Protein AF-A0A4Y2RQZ3-F1 (afdb_monomer_lite)

Secondary structure (DSSP, 8-state):
---HHHHHHHHHHHHHHHHHHHHHHS-SS-SS---PPPPTT-HHHHHHHHHHHHHHHHHHHS--HHHHHHHHHHHHHHHHTSGGGSSS---

Organism: Araneus ventricosus (NCBI:txid182803)

Sequence (91 aa):
MICTADITKAVQNVVDCIINAANNSIPKSFPRLKKFRRPWWNEACRDSRREKKKQWNIFRRYPTTENHVAFKRAKALARSGGSLELISFHP

Radius of gyration: 27.45 Å; chains: 1; bounding box: 51×29×82 Å

Foldseek 3Di:
DPDVVVVVVVVVVVVVVVVVVCPVPPPPDDPDPDPPDQDPPDPLLVVLVVQLVVLVVVCVVPVDPVSVVSNVVSVVCNSVRSCVVVVPDDD

pLDDT: mean 80.87, std 17.45, range [28.12, 97.56]

Structure (mmCIF, N/CA/C/O backbone):
data_AF-A0A4Y2RQZ3-F1
#
_entry.id   AF-A0A4Y2RQZ3-F1
#
loop_
_atom_site.group_PDB
_atom_site.id
_atom_site.type_symbol
_atom_site.label_atom_id
_atom_site.label_alt_id
_atom_site.label_comp_id
_atom_site.label_asym_id
_atom_site.label_entity_id
_atom_site.label_seq_id
_atom_site.pdbx_PDB_ins_code
_atom_site.Cartn_x
_atom_site.Cartn_y
_atom_site.Cartn_z
_atom_site.occupancy
_atom_site.B_iso_or_equiv
_atom_site.auth_seq_id
_atom_site.auth_comp_id
_atom_site.auth_asym_id
_atom_site.auth_atom_id
_atom_site.pdbx_PDB_model_num
ATOM 1 N N . MET A 1 1 ? 30.479 4.370 -55.239 1.00 53.12 1 MET A N 1
ATOM 2 C CA . MET A 1 1 ? 29.292 5.031 -54.656 1.00 53.12 1 MET A CA 1
ATOM 3 C C . MET A 1 1 ? 28.727 4.096 -53.604 1.00 53.12 1 MET A C 1
ATOM 5 O O . MET A 1 1 ? 28.468 2.949 -53.933 1.00 53.12 1 MET A O 1
ATOM 9 N N . ILE A 1 2 ? 28.638 4.533 -52.347 1.00 55.94 2 ILE A N 1
ATOM 10 C CA . ILE A 1 2 ? 28.068 3.724 -51.262 1.00 55.94 2 ILE A CA 1
ATOM 11 C C . ILE A 1 2 ? 26.547 3.817 -51.395 1.00 55.94 2 ILE A C 1
ATOM 13 O O . ILE A 1 2 ? 25.996 4.917 -51.356 1.00 55.94 2 ILE A O 1
ATOM 17 N N . CYS A 1 3 ? 25.878 2.687 -51.615 1.00 61.69 3 CYS A N 1
ATOM 18 C CA . CYS A 1 3 ? 24.425 2.640 -51.736 1.00 61.69 3 CYS A CA 1
ATOM 19 C C . CYS A 1 3 ? 23.802 2.978 -50.376 1.00 61.69 3 CYS A C 1
ATOM 21 O O . CYS A 1 3 ? 23.856 2.188 -49.437 1.00 61.69 3 CYS A O 1
ATOM 23 N N . THR A 1 4 ? 23.207 4.164 -50.263 1.00 64.69 4 THR A N 1
ATOM 24 C CA . THR A 1 4 ? 22.581 4.676 -49.031 1.00 64.69 4 THR A CA 1
ATOM 25 C C . THR A 1 4 ? 21.471 3.764 -48.502 1.00 64.69 4 THR A C 1
ATOM 27 O O . THR A 1 4 ? 21.273 3.694 -47.293 1.00 64.69 4 THR A O 1
ATOM 30 N N . ALA A 1 5 ? 20.821 2.999 -49.387 1.00 67.31 5 ALA A N 1
ATOM 31 C CA . ALA A 1 5 ? 19.825 1.984 -49.042 1.00 67.31 5 ALA A CA 1
ATOM 32 C C . ALA A 1 5 ? 20.368 0.882 -48.110 1.00 67.31 5 ALA A C 1
ATOM 34 O O . ALA A 1 5 ? 19.633 0.383 -47.259 1.00 67.31 5 ALA A O 1
ATOM 35 N N . ASP A 1 6 ? 21.651 0.533 -48.232 1.00 78.94 6 ASP A N 1
ATOM 36 C CA . ASP A 1 6 ? 22.290 -0.518 -47.432 1.00 78.94 6 ASP A CA 1
ATOM 37 C C . ASP A 1 6 ? 22.589 -0.023 -46.005 1.00 78.94 6 ASP A C 1
ATOM 39 O O . ASP A 1 6 ? 22.337 -0.707 -45.013 1.00 78.94 6 ASP A O 1
ATOM 43 N N . ILE A 1 7 ? 23.000 1.246 -45.880 1.00 85.31 7 ILE A N 1
ATOM 44 C CA . ILE A 1 7 ? 23.188 1.909 -44.581 1.00 85.31 7 ILE A CA 1
ATOM 45 C C . ILE A 1 7 ? 21.848 2.039 -43.855 1.00 85.31 7 ILE A C 1
ATOM 47 O O . ILE A 1 7 ? 21.758 1.710 -42.674 1.00 85.31 7 ILE A O 1
ATOM 51 N N . THR A 1 8 ? 20.790 2.477 -44.543 1.00 89.12 8 THR A N 1
ATOM 52 C CA . THR A 1 8 ? 19.454 2.580 -43.937 1.00 89.12 8 THR A CA 1
ATOM 53 C C . THR A 1 8 ? 18.958 1.216 -43.462 1.00 89.12 8 THR A C 1
ATOM 55 O O . THR A 1 8 ? 18.388 1.114 -42.375 1.00 89.12 8 THR A O 1
ATOM 58 N N . LYS A 1 9 ? 19.231 0.152 -44.227 1.00 88.19 9 LYS A N 1
ATOM 59 C CA . LYS A 1 9 ? 18.888 -1.215 -43.833 1.00 88.19 9 LYS A CA 1
ATOM 60 C C . LYS A 1 9 ? 19.666 -1.667 -42.598 1.00 88.19 9 LYS A C 1
ATOM 62 O O . LYS A 1 9 ? 19.067 -2.226 -41.681 1.00 88.19 9 LYS A O 1
ATOM 67 N N . ALA A 1 10 ? 20.966 -1.389 -42.542 1.00 88.94 10 ALA A N 1
ATOM 68 C CA . ALA A 1 10 ? 21.797 -1.693 -41.383 1.00 88.94 10 ALA A CA 1
ATOM 69 C C . ALA A 1 10 ? 21.319 -0.952 -40.124 1.00 88.94 10 ALA A C 1
ATOM 71 O O . ALA A 1 10 ? 21.198 -1.563 -39.063 1.00 88.94 10 ALA A O 1
ATOM 72 N N . VAL A 1 11 ? 20.973 0.334 -40.246 1.00 94.00 11 VAL A N 1
ATOM 73 C CA . VAL A 1 11 ? 20.422 1.125 -39.135 1.00 94.00 11 VAL A CA 1
ATOM 74 C C . VAL A 1 11 ? 19.100 0.539 -38.647 1.00 94.00 11 VAL A C 1
ATOM 76 O O . VAL A 1 11 ? 18.934 0.348 -37.443 1.00 94.00 11 VAL A O 1
ATOM 79 N N . GLN A 1 12 ? 18.188 0.193 -39.559 1.00 94.06 12 GLN A N 1
ATOM 80 C CA . GLN A 1 12 ? 16.899 -0.385 -39.180 1.00 94.06 12 GLN A CA 1
ATOM 81 C C . GLN A 1 12 ? 17.073 -1.711 -38.432 1.00 94.06 12 GLN A C 1
ATOM 83 O O . GLN A 1 12 ? 16.457 -1.915 -37.391 1.00 94.06 12 GLN A O 1
ATOM 88 N N . ASN A 1 13 ? 17.983 -2.571 -38.896 1.00 93.50 13 ASN A N 1
ATOM 89 C CA . ASN A 1 13 ? 18.267 -3.842 -38.233 1.00 93.50 13 ASN A CA 1
ATOM 90 C C . ASN A 1 13 ? 18.787 -3.643 -36.797 1.00 93.50 13 ASN A C 1
ATOM 92 O O . ASN A 1 13 ? 18.409 -4.385 -35.892 1.00 93.50 13 ASN A O 1
ATOM 96 N N . VAL A 1 14 ? 19.638 -2.637 -36.566 1.00 93.56 14 VAL A N 1
ATOM 97 C CA . VAL A 1 14 ? 20.143 -2.319 -35.220 1.00 93.56 14 VAL A CA 1
ATOM 98 C C . VAL A 1 14 ? 19.015 -1.818 -34.315 1.00 93.56 14 VAL A C 1
ATOM 100 O O . VAL A 1 14 ? 18.911 -2.258 -33.169 1.00 93.56 14 VAL A O 1
ATOM 103 N N . VAL A 1 15 ? 18.145 -0.943 -34.826 1.00 96.62 15 VAL A N 1
ATOM 104 C CA . VAL A 1 15 ? 16.980 -0.431 -34.088 1.00 96.62 15 VAL A CA 1
ATOM 105 C C . VAL A 1 15 ? 16.038 -1.572 -33.698 1.00 96.62 15 VAL A C 1
ATOM 107 O O . VAL A 1 15 ? 15.665 -1.688 -32.528 1.00 96.62 15 VAL A O 1
ATOM 110 N N . ASP A 1 16 ? 15.720 -2.457 -34.641 1.00 96.56 16 ASP A N 1
ATOM 111 C CA . ASP A 1 16 ? 14.833 -3.597 -34.411 1.00 96.56 16 ASP A CA 1
ATOM 112 C C . ASP A 1 16 ? 15.421 -4.562 -33.371 1.00 96.56 16 ASP A C 1
ATOM 114 O O . ASP A 1 16 ? 14.709 -5.039 -32.484 1.00 96.56 16 ASP A O 1
ATOM 118 N N . CYS A 1 17 ? 16.737 -4.800 -33.412 1.00 96.25 17 CYS A N 1
ATOM 119 C CA . CYS A 1 17 ? 17.442 -5.595 -32.408 1.00 96.25 17 CYS A CA 1
ATOM 120 C C . CYS A 1 17 ? 17.324 -4.996 -31.000 1.00 96.25 17 CYS A C 1
ATOM 122 O O . CYS A 1 17 ? 17.029 -5.724 -30.051 1.00 96.25 17 CYS A O 1
ATOM 124 N N . ILE A 1 18 ? 17.515 -3.681 -30.852 1.00 95.94 18 ILE A N 1
ATOM 125 C CA . ILE A 1 18 ? 17.414 -2.999 -29.552 1.00 95.94 18 ILE A CA 1
ATOM 126 C C . ILE A 1 18 ? 15.980 -3.076 -29.015 1.00 95.94 18 ILE A C 1
ATOM 128 O O . ILE A 1 18 ? 15.775 -3.415 -27.848 1.00 95.94 18 ILE A O 1
ATOM 132 N N . ILE A 1 19 ? 14.981 -2.816 -29.863 1.00 96.00 19 ILE A N 1
ATOM 133 C CA . ILE A 1 19 ? 13.565 -2.874 -29.479 1.00 96.00 19 ILE A CA 1
ATOM 134 C C . ILE A 1 19 ? 13.172 -4.298 -29.073 1.00 96.00 19 ILE A C 1
ATOM 136 O O . ILE A 1 19 ? 12.514 -4.489 -28.048 1.00 96.00 19 ILE A O 1
ATOM 140 N N . ASN A 1 20 ? 13.592 -5.309 -29.834 1.00 94.62 20 ASN A N 1
ATOM 141 C CA . ASN A 1 20 ? 13.314 -6.708 -29.512 1.00 94.62 20 ASN A CA 1
ATOM 142 C C . ASN A 1 20 ? 13.992 -7.135 -28.206 1.00 94.62 20 ASN A C 1
ATOM 144 O O . ASN A 1 20 ? 13.347 -7.748 -27.352 1.00 94.62 20 ASN A O 1
ATOM 148 N N . ALA A 1 21 ? 15.255 -6.758 -27.997 1.00 95.38 21 ALA A N 1
ATOM 149 C CA . ALA A 1 21 ? 15.961 -7.026 -26.748 1.00 95.38 21 ALA A CA 1
ATOM 150 C C . ALA A 1 21 ? 15.267 -6.361 -25.548 1.00 95.38 21 ALA A C 1
ATOM 152 O O . ALA A 1 21 ? 15.077 -7.000 -24.510 1.00 95.38 21 ALA A O 1
ATOM 153 N N . ALA A 1 22 ? 14.828 -5.108 -25.690 1.00 94.44 22 ALA A N 1
ATOM 154 C CA . ALA A 1 22 ? 14.102 -4.386 -24.649 1.00 94.44 22 ALA A CA 1
ATOM 155 C C . ALA A 1 22 ? 12.747 -5.040 -24.336 1.00 94.44 22 ALA A C 1
ATOM 157 O O . ALA A 1 22 ? 12.424 -5.255 -23.172 1.00 94.44 22 ALA A O 1
ATOM 158 N N . ASN A 1 23 ? 11.980 -5.426 -25.358 1.00 91.94 23 ASN A N 1
ATOM 159 C CA . ASN A 1 23 ? 10.686 -6.091 -25.178 1.00 91.94 23 ASN A CA 1
ATOM 160 C C . ASN A 1 23 ? 10.805 -7.458 -24.491 1.00 91.94 23 ASN A C 1
ATOM 162 O O . ASN A 1 23 ? 9.908 -7.836 -23.739 1.00 91.94 23 ASN A O 1
ATOM 166 N N . ASN A 1 24 ? 11.894 -8.187 -24.745 1.00 89.94 24 ASN A N 1
ATOM 167 C CA . ASN A 1 24 ? 12.136 -9.497 -24.143 1.00 89.94 24 ASN A CA 1
ATOM 168 C C . ASN A 1 24 ? 12.696 -9.405 -22.716 1.00 89.94 24 ASN A C 1
ATOM 170 O O . ASN A 1 24 ? 12.433 -10.282 -21.896 1.00 89.94 24 ASN A O 1
ATOM 174 N N . SER A 1 25 ? 13.472 -8.362 -22.410 1.00 90.56 25 SER A N 1
ATOM 175 C CA . SER A 1 25 ? 14.121 -8.192 -21.102 1.00 90.56 25 SER A CA 1
ATOM 176 C C . SER A 1 25 ? 13.291 -7.386 -20.100 1.00 90.56 25 SER A C 1
ATOM 178 O O . SER A 1 25 ? 13.384 -7.633 -18.897 1.00 90.56 25 SER A O 1
ATOM 180 N N . ILE A 1 26 ? 12.464 -6.443 -20.567 1.00 89.19 26 ILE A N 1
ATOM 181 C CA . ILE A 1 26 ? 11.623 -5.595 -19.720 1.00 89.19 26 ILE A CA 1
ATOM 182 C C . ILE A 1 26 ? 10.208 -6.189 -19.670 1.00 89.19 26 ILE A C 1
ATOM 184 O O . ILE A 1 26 ? 9.455 -6.085 -20.642 1.00 89.19 26 ILE A O 1
ATOM 188 N N . PRO A 1 27 ? 9.786 -6.787 -18.542 1.00 82.75 27 PRO A N 1
ATOM 189 C CA . PRO A 1 27 ? 8.432 -7.304 -18.413 1.00 82.75 27 PRO A CA 1
ATOM 190 C C . PRO A 1 27 ? 7.414 -6.155 -18.492 1.00 82.75 27 PRO A C 1
ATOM 192 O O . PRO A 1 27 ? 7.422 -5.245 -17.665 1.00 82.75 27 PRO A O 1
ATOM 195 N N . LYS A 1 28 ? 6.496 -6.222 -19.466 1.00 79.88 28 LYS A N 1
ATOM 196 C CA . LYS A 1 28 ? 5.445 -5.204 -19.694 1.00 79.88 28 LYS A CA 1
ATOM 197 C C . LYS A 1 28 ? 4.443 -5.089 -18.543 1.00 79.88 28 LYS A C 1
ATOM 199 O O . LYS A 1 28 ? 3.792 -4.063 -18.376 1.00 79.88 28 LYS A O 1
ATOM 204 N N . SER A 1 29 ? 4.321 -6.140 -17.739 1.00 71.62 29 SER A N 1
ATOM 205 C CA . SER A 1 29 ? 3.458 -6.180 -16.566 1.00 71.62 29 SER A CA 1
ATOM 206 C C . SER A 1 29 ? 4.234 -6.718 -15.376 1.00 71.62 29 SER A C 1
ATOM 208 O O .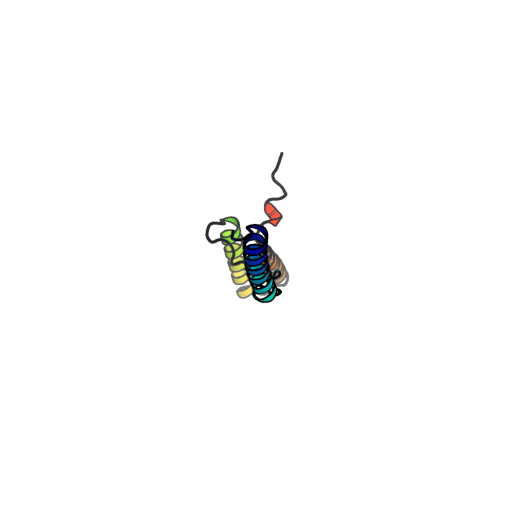 SER A 1 29 ? 4.810 -7.804 -15.446 1.00 71.62 29 SER A O 1
ATOM 210 N N . PHE A 1 30 ? 4.198 -6.000 -14.257 1.00 67.62 30 PHE A N 1
ATOM 211 C CA . PHE A 1 30 ? 4.658 -6.539 -12.985 1.00 67.62 30 PHE A CA 1
ATOM 212 C C . PHE A 1 30 ? 3.528 -7.373 -12.360 1.00 67.62 30 PHE A C 1
ATOM 214 O O . PHE A 1 30 ? 2.535 -6.797 -11.919 1.00 67.62 30 PHE A O 1
ATOM 221 N N . PRO A 1 31 ? 3.662 -8.710 -12.246 1.00 65.62 31 PRO A N 1
ATOM 222 C CA . PRO A 1 31 ? 2.604 -9.574 -11.703 1.00 65.62 31 PRO A CA 1
ATOM 223 C C . PRO A 1 31 ? 2.353 -9.344 -10.206 1.00 65.62 31 PRO A C 1
ATOM 225 O O . PRO A 1 31 ? 1.356 -9.788 -9.646 1.00 65.62 31 PRO A O 1
ATOM 228 N N . ARG A 1 32 ? 3.264 -8.636 -9.532 1.00 64.88 32 ARG A N 1
ATOM 229 C CA . ARG A 1 32 ? 3.150 -8.275 -8.122 1.00 64.88 32 ARG A CA 1
ATOM 230 C C . ARG A 1 32 ? 3.056 -6.765 -8.014 1.00 64.88 32 ARG A C 1
ATOM 232 O O . ARG A 1 32 ? 4.076 -6.098 -7.845 1.00 64.88 32 ARG A O 1
ATOM 239 N N . LEU A 1 33 ? 1.835 -6.234 -8.056 1.00 64.56 33 LEU A N 1
ATOM 240 C CA . LEU A 1 33 ? 1.573 -4.899 -7.527 1.00 64.56 33 LEU A CA 1
ATOM 241 C C . LEU A 1 33 ? 2.066 -4.889 -6.075 1.00 64.56 33 LEU A C 1
ATOM 243 O O . LEU A 1 33 ? 1.435 -5.457 -5.177 1.00 64.56 33 LEU A O 1
ATOM 247 N N . LYS A 1 34 ? 3.241 -4.292 -5.830 1.00 64.19 34 LYS A N 1
ATOM 248 C CA . LYS A 1 34 ? 3.667 -3.969 -4.467 1.00 64.19 34 LYS A CA 1
ATOM 249 C C . LYS A 1 34 ? 2.523 -3.164 -3.871 1.00 64.19 34 LYS A C 1
ATOM 251 O O . LYS A 1 34 ? 2.089 -2.195 -4.485 1.00 64.19 34 LYS A O 1
ATOM 256 N N . LYS A 1 35 ? 2.036 -3.557 -2.687 1.00 64.38 35 LYS A N 1
ATOM 257 C CA . LYS A 1 35 ? 1.098 -2.728 -1.920 1.00 64.38 35 LYS A CA 1
ATOM 258 C C . LYS A 1 35 ? 1.695 -1.328 -1.863 1.00 64.38 35 LYS A C 1
ATOM 260 O O . LYS A 1 35 ? 2.713 -1.145 -1.189 1.00 64.38 35 LYS A O 1
ATOM 265 N N . PHE A 1 36 ? 1.113 -0.386 -2.605 1.00 66.38 36 PHE A N 1
ATOM 266 C CA . PHE A 1 36 ? 1.572 0.990 -2.582 1.00 66.38 36 PHE A CA 1
ATOM 267 C C . PHE A 1 36 ? 1.549 1.429 -1.124 1.00 66.38 36 PHE A C 1
ATOM 269 O O . PHE A 1 36 ? 0.534 1.296 -0.429 1.00 66.38 36 PHE A O 1
ATOM 276 N N . ARG A 1 37 ? 2.710 1.846 -0.610 1.00 68.81 37 ARG A N 1
ATOM 277 C CA . ARG A 1 37 ? 2.752 2.409 0.736 1.00 68.81 37 ARG A CA 1
ATOM 278 C C . ARG A 1 37 ? 1.881 3.659 0.694 1.00 68.81 37 ARG A C 1
ATOM 280 O O . ARG A 1 37 ? 2.010 4.455 -0.232 1.00 68.81 37 ARG A O 1
ATOM 287 N N . ARG A 1 38 ? 0.972 3.793 1.665 1.00 70.25 38 ARG A N 1
ATOM 288 C CA . ARG A 1 38 ? 0.096 4.968 1.765 1.00 70.25 38 ARG A CA 1
ATOM 289 C C . ARG A 1 38 ? 0.981 6.226 1.711 1.00 70.25 38 ARG A C 1
ATOM 291 O O . ARG A 1 38 ? 1.963 6.252 2.460 1.00 70.25 38 ARG A O 1
ATOM 298 N N . PRO A 1 39 ? 0.676 7.213 0.850 1.00 70.44 39 PRO A N 1
ATOM 299 C CA . PRO A 1 39 ? 1.457 8.440 0.762 1.00 70.44 39 PRO A CA 1
ATOM 300 C C . PRO A 1 39 ? 1.581 9.094 2.139 1.00 70.44 39 PRO A C 1
ATOM 302 O O . PRO A 1 39 ? 0.603 9.165 2.886 1.00 70.44 39 PRO A O 1
ATOM 305 N N . TRP A 1 40 ? 2.783 9.545 2.492 1.00 70.19 40 TRP A N 1
ATOM 306 C CA . TRP A 1 40 ? 3.074 10.115 3.812 1.00 70.19 40 TRP A CA 1
ATOM 307 C C . TRP A 1 40 ? 2.345 11.449 4.056 1.00 70.19 40 TRP A C 1
ATOM 309 O O . TRP A 1 40 ? 2.062 11.792 5.205 1.00 70.19 40 TRP A O 1
ATOM 319 N N . TRP A 1 41 ? 1.985 12.159 2.982 1.00 76.62 41 TRP A N 1
ATOM 320 C CA . TRP A 1 41 ? 1.285 13.444 3.024 1.00 76.62 41 TRP A CA 1
ATOM 321 C C . TRP A 1 41 ? -0.236 13.339 3.200 1.00 76.62 41 TRP A C 1
ATOM 323 O O . TRP A 1 41 ? -0.874 14.345 3.479 1.00 76.62 41 TRP A O 1
ATOM 333 N N . ASN A 1 42 ? -0.846 12.157 3.056 1.00 79.94 42 ASN A N 1
ATOM 334 C CA . ASN A 1 42 ? -2.306 12.044 3.079 1.00 79.94 42 ASN A CA 1
ATOM 335 C C . ASN A 1 42 ? -2.847 12.040 4.527 1.00 79.94 42 ASN A C 1
ATOM 337 O O . ASN A 1 42 ? -2.625 11.086 5.280 1.00 79.94 42 ASN A O 1
ATOM 341 N N . GLU A 1 43 ? -3.569 13.099 4.907 1.00 79.19 43 GLU A N 1
ATOM 342 C CA . GLU A 1 43 ? -4.154 13.280 6.246 1.00 79.19 43 GLU A CA 1
ATOM 343 C C . GLU A 1 43 ? -5.194 12.207 6.574 1.00 79.19 43 GLU A C 1
ATOM 345 O O . GLU A 1 43 ? -5.073 11.534 7.600 1.00 79.19 43 GLU A O 1
ATOM 350 N N . ALA A 1 44 ? -6.099 11.914 5.632 1.00 80.81 44 ALA A N 1
ATOM 351 C CA . ALA A 1 44 ? -7.095 10.852 5.774 1.00 80.81 44 ALA A CA 1
ATOM 352 C C . ALA A 1 44 ? -6.428 9.498 6.071 1.00 80.81 44 ALA A C 1
ATOM 354 O O . ALA A 1 44 ? -6.961 8.648 6.792 1.00 80.81 44 ALA A O 1
ATOM 355 N N . CYS A 1 45 ? -5.195 9.300 5.581 1.00 78.44 45 CYS A N 1
ATOM 356 C CA . CYS A 1 45 ? -4.416 8.115 5.902 1.00 78.44 45 CYS A CA 1
ATOM 357 C C . CYS A 1 45 ? -3.887 8.050 7.332 1.00 78.44 45 CYS A C 1
ATOM 359 O O . CYS A 1 45 ? -3.803 6.950 7.900 1.00 78.44 45 CYS A O 1
ATOM 361 N N . ARG A 1 46 ? -3.549 9.196 7.921 1.00 82.00 46 ARG A N 1
ATOM 362 C CA . ARG A 1 46 ? -3.180 9.298 9.333 1.00 82.00 46 ARG A CA 1
ATOM 363 C C . ARG A 1 46 ? -4.402 9.088 10.222 1.00 82.00 46 ARG A C 1
ATOM 365 O O . ARG A 1 46 ? -4.311 8.296 11.165 1.00 82.00 46 ARG A O 1
ATOM 372 N N . ASP A 1 47 ? -5.540 9.670 9.865 1.00 87.12 47 ASP A N 1
ATOM 373 C CA . ASP A 1 47 ? -6.761 9.596 10.669 1.00 87.12 47 ASP A CA 1
ATOM 374 C C . ASP A 1 47 ? -7.330 8.181 10.734 1.00 87.12 47 ASP A C 1
ATOM 376 O O . ASP A 1 47 ? -7.527 7.656 11.832 1.00 87.12 47 ASP A O 1
ATOM 380 N N . SER A 1 48 ? -7.428 7.459 9.606 1.00 87.69 48 SER A N 1
ATOM 381 C CA . SER A 1 48 ? -7.874 6.054 9.657 1.00 87.69 48 SER A CA 1
ATOM 382 C C . SER A 1 48 ? -6.942 5.175 10.508 1.00 87.69 48 SER A C 1
ATOM 384 O O . SER A 1 48 ? -7.371 4.198 11.126 1.00 87.69 48 SER A O 1
ATOM 386 N N . ARG A 1 49 ? -5.632 5.475 10.535 1.00 87.81 49 ARG A N 1
ATOM 387 C CA . ARG A 1 49 ? -4.670 4.738 11.376 1.00 87.81 49 ARG A CA 1
ATOM 388 C C . ARG A 1 49 ? -4.856 5.060 12.856 1.00 87.81 49 ARG A C 1
ATOM 390 O O . ARG A 1 49 ? -4.754 4.135 13.669 1.00 87.81 49 ARG A O 1
ATOM 397 N N . ARG A 1 50 ? -5.102 6.330 13.193 1.00 91.38 50 ARG A N 1
ATOM 398 C CA . ARG A 1 50 ? -5.386 6.791 14.558 1.00 91.38 50 ARG A CA 1
ATOM 399 C C . ARG A 1 50 ? -6.675 6.153 15.069 1.00 91.38 50 ARG A C 1
ATOM 401 O O . ARG A 1 50 ? -6.649 5.554 16.142 1.00 91.38 50 ARG A O 1
ATOM 408 N N . GLU A 1 51 ? -7.731 6.157 14.263 1.00 92.62 51 GLU A N 1
ATOM 409 C CA . GLU A 1 51 ? -9.026 5.588 14.638 1.00 92.62 51 GLU A CA 1
ATOM 410 C C . GLU A 1 51 ? -8.950 4.071 14.833 1.00 92.62 51 GLU A C 1
ATOM 412 O O . GLU A 1 51 ? -9.363 3.547 15.865 1.00 92.62 51 GLU A O 1
ATOM 417 N N . LYS A 1 52 ? -8.272 3.348 13.931 1.00 94.12 52 LYS A N 1
ATOM 418 C CA . LYS A 1 52 ? -7.995 1.917 14.135 1.00 94.12 52 LYS A CA 1
ATOM 419 C C . LYS A 1 52 ? -7.273 1.657 15.464 1.00 94.12 52 LYS A C 1
ATOM 421 O O . LYS A 1 52 ? -7.573 0.678 16.145 1.00 94.12 52 LYS A O 1
ATOM 426 N N . LYS A 1 53 ? -6.294 2.495 15.828 1.00 95.12 53 LYS A N 1
ATOM 427 C CA . LYS A 1 53 ? -5.546 2.352 17.090 1.00 95.12 53 LYS A CA 1
ATOM 428 C C . LYS A 1 53 ? -6.427 2.662 18.304 1.00 95.12 53 LYS A C 1
ATOM 430 O O . LYS A 1 53 ? -6.333 1.942 19.294 1.00 95.12 53 LYS A O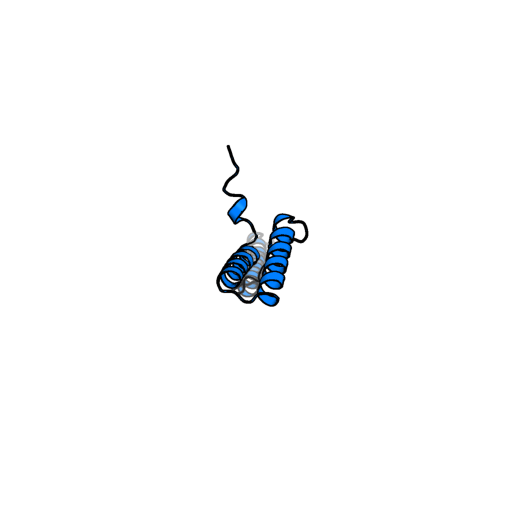 1
ATOM 435 N N . LYS A 1 54 ? -7.296 3.672 18.216 1.00 95.94 54 LYS A N 1
ATOM 436 C CA . LYS A 1 54 ? -8.288 4.002 19.247 1.00 95.94 54 LYS A CA 1
ATOM 437 C C . LYS A 1 54 ? -9.231 2.823 19.493 1.00 95.94 54 LYS A C 1
ATOM 439 O O . LYS A 1 54 ? -9.292 2.334 20.616 1.00 95.94 54 LYS A O 1
ATOM 444 N N . GLN A 1 55 ? -9.858 2.298 18.441 1.00 96.44 55 GLN A N 1
ATOM 445 C CA . GLN A 1 55 ? -10.784 1.165 18.542 1.00 96.44 55 GLN A CA 1
ATOM 446 C C . GLN A 1 55 ? -10.098 -0.115 19.036 1.00 96.44 55 GLN A C 1
ATOM 448 O O . GLN A 1 55 ? -10.654 -0.840 19.854 1.00 96.44 55 GLN A O 1
ATOM 453 N N . TRP A 1 56 ? 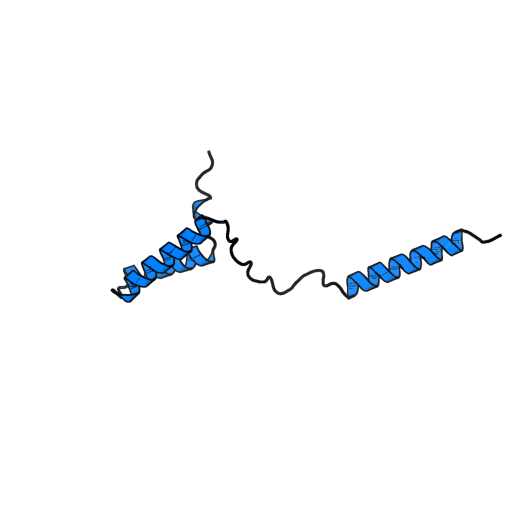-8.848 -0.362 18.624 1.00 96.62 56 TRP A N 1
ATOM 454 C CA . TRP A 1 56 ? -8.044 -1.455 19.181 1.00 96.62 56 TRP A CA 1
ATOM 455 C C . TRP A 1 56 ? -7.821 -1.302 20.687 1.00 96.62 56 TRP A C 1
ATOM 457 O O . TRP A 1 56 ? -7.961 -2.268 21.429 1.00 96.62 56 TRP A O 1
ATOM 467 N N . ASN A 1 57 ? -7.482 -0.096 21.149 1.00 97.25 57 ASN A N 1
ATOM 468 C CA . ASN A 1 57 ? -7.255 0.155 22.570 1.00 97.25 57 ASN A CA 1
ATOM 469 C C . ASN A 1 57 ? -8.534 -0.025 23.397 1.00 97.25 57 ASN A C 1
ATOM 471 O O . ASN A 1 57 ? -8.448 -0.552 24.504 1.00 97.25 57 ASN A O 1
ATOM 475 N N . ILE A 1 58 ? -9.688 0.386 22.862 1.00 96.62 58 ILE A N 1
ATOM 476 C CA . ILE A 1 58 ? -10.995 0.186 23.499 1.00 96.62 58 ILE A CA 1
ATOM 477 C C . ILE A 1 58 ? -11.304 -1.310 23.585 1.00 96.62 58 ILE A C 1
ATOM 479 O O . ILE A 1 58 ? -11.493 -1.821 24.683 1.00 96.62 58 ILE A O 1
ATOM 483 N N . PHE A 1 59 ? -11.255 -2.028 22.459 1.00 96.69 59 PHE A N 1
ATOM 484 C CA . PHE A 1 59 ? -11.511 -3.470 22.416 1.00 96.69 59 PHE A CA 1
ATOM 485 C C . PHE A 1 59 ? -10.560 -4.267 23.319 1.00 96.69 59 PHE A C 1
ATOM 487 O O . PHE A 1 59 ? -10.986 -5.180 24.015 1.00 96.69 59 PHE A O 1
ATOM 494 N N . ARG A 1 60 ? -9.275 -3.897 23.362 1.00 96.62 60 ARG A N 1
ATOM 495 C CA . ARG A 1 60 ? -8.283 -4.554 24.223 1.00 96.62 60 ARG A CA 1
ATOM 496 C C . ARG A 1 60 ? -8.591 -4.384 25.713 1.00 96.62 60 ARG A C 1
ATOM 498 O O . ARG A 1 60 ? -8.265 -5.274 26.488 1.00 96.62 60 ARG A O 1
ATOM 505 N N . ARG A 1 61 ? -9.149 -3.239 26.121 1.00 97.56 61 ARG A N 1
ATOM 506 C CA . ARG A 1 61 ? -9.556 -2.988 27.515 1.00 97.56 61 ARG A CA 1
ATOM 507 C C . ARG A 1 61 ? -10.902 -3.634 27.834 1.00 97.56 61 ARG A C 1
ATOM 509 O O . ARG A 1 61 ? -11.073 -4.154 28.927 1.00 97.56 61 ARG A O 1
ATOM 516 N N . TYR A 1 62 ? -11.819 -3.616 26.872 1.00 96.44 62 TYR A N 1
ATOM 517 C CA . TYR A 1 62 ? -13.190 -4.088 27.020 1.00 96.44 62 TYR A CA 1
ATOM 518 C C . TYR A 1 62 ? -13.563 -4.966 25.816 1.00 96.44 62 TYR A C 1
ATOM 520 O O . TYR A 1 62 ? -14.076 -4.448 24.815 1.00 96.44 62 TYR A O 1
ATOM 528 N N . PRO A 1 63 ? -13.293 -6.283 25.875 1.00 95.31 63 PRO A N 1
ATOM 529 C CA . PRO A 1 63 ? -13.481 -7.203 24.755 1.00 95.31 63 PRO A CA 1
ATOM 530 C C . PRO A 1 63 ? -14.955 -7.595 24.574 1.00 95.31 63 PRO A C 1
ATOM 532 O O . PRO A 1 63 ? -15.333 -8.758 24.675 1.00 95.31 63 PRO A O 1
ATOM 535 N N . THR A 1 64 ? -15.802 -6.605 24.300 1.00 97.25 64 THR A N 1
ATOM 536 C CA . THR A 1 64 ? -17.219 -6.791 23.979 1.00 97.25 64 THR A CA 1
ATOM 537 C C . THR A 1 64 ? -17.417 -6.992 22.475 1.00 97.25 64 THR A C 1
ATOM 539 O O . THR A 1 64 ? -16.584 -6.594 21.651 1.00 97.25 64 THR A O 1
ATOM 542 N N . THR A 1 65 ? -18.546 -7.591 22.090 1.00 96.81 65 THR A N 1
ATOM 543 C CA . THR A 1 65 ? -18.896 -7.839 20.681 1.00 96.81 65 THR A CA 1
ATOM 544 C C . THR A 1 65 ? -19.000 -6.544 19.877 1.00 96.81 65 THR A C 1
ATOM 546 O O . THR A 1 65 ? -18.498 -6.472 18.756 1.00 96.81 65 THR A O 1
ATOM 549 N N . GLU A 1 66 ? -19.585 -5.498 20.458 1.00 96.31 66 GLU A N 1
ATOM 550 C CA . GLU A 1 66 ? -19.702 -4.184 19.825 1.00 96.31 66 GLU A CA 1
ATOM 551 C C . GLU A 1 66 ? -18.324 -3.572 19.537 1.00 96.31 66 GLU A C 1
ATOM 553 O O . GLU A 1 66 ? -18.032 -3.187 18.401 1.00 96.31 66 GLU A O 1
ATOM 558 N N . ASN A 1 67 ? -17.422 -3.602 20.524 1.00 95.44 67 ASN A N 1
ATOM 559 C CA . ASN A 1 67 ? -16.055 -3.108 20.370 1.00 95.44 67 ASN A CA 1
ATOM 560 C C . ASN A 1 67 ? -15.268 -3.920 19.331 1.00 95.44 67 ASN A C 1
ATOM 562 O O . ASN A 1 67 ? -14.466 -3.368 18.572 1.00 95.44 67 ASN A O 1
ATOM 566 N N . HIS A 1 68 ? -15.517 -5.230 19.243 1.00 95.38 68 HIS A N 1
ATOM 567 C CA . HIS A 1 68 ? -14.914 -6.082 18.222 1.00 95.38 68 HIS A CA 1
ATOM 568 C C . HIS A 1 68 ? -15.383 -5.705 16.807 1.00 95.38 68 HIS A C 1
ATOM 570 O O . HIS A 1 68 ? -14.563 -5.616 15.884 1.00 95.38 68 HIS A O 1
ATOM 576 N N . VAL A 1 69 ? -16.680 -5.439 16.626 1.00 96.88 69 VAL A N 1
ATOM 577 C CA . VAL A 1 69 ? -17.250 -4.984 15.347 1.00 96.88 69 VAL A CA 1
ATOM 578 C C . VAL A 1 69 ? -16.703 -3.605 14.973 1.00 96.88 69 VAL A C 1
ATOM 580 O O . VAL A 1 69 ? -16.238 -3.427 13.843 1.00 96.88 69 VAL A O 1
ATOM 583 N N . ALA A 1 70 ? -16.675 -2.656 15.913 1.00 95.25 70 ALA A N 1
ATOM 584 C CA . ALA A 1 70 ? -16.117 -1.319 15.706 1.00 95.25 70 ALA A CA 1
ATOM 585 C C . ALA A 1 70 ? -14.639 -1.377 15.282 1.00 95.25 70 ALA A C 1
ATOM 587 O O . ALA A 1 70 ? -14.238 -0.759 14.290 1.00 95.25 70 ALA A O 1
ATOM 588 N N . PHE A 1 71 ? -13.832 -2.210 15.949 1.00 95.50 71 PHE A N 1
ATOM 589 C CA . PHE A 1 71 ? -12.443 -2.441 15.559 1.00 95.50 71 PHE A CA 1
ATOM 590 C C . PHE A 1 71 ? -12.317 -3.055 14.158 1.00 95.50 71 PHE A C 1
ATOM 592 O O . PHE A 1 71 ? -11.468 -2.615 13.375 1.00 95.50 71 PHE A O 1
ATOM 599 N N . LYS A 1 72 ? -13.152 -4.041 13.797 1.00 95.44 72 LYS A N 1
ATOM 600 C CA . LYS A 1 72 ? -13.138 -4.629 12.446 1.00 95.44 72 LYS A CA 1
ATOM 601 C C . LYS A 1 72 ? -13.478 -3.598 11.368 1.00 95.44 72 LYS A C 1
ATOM 603 O O . LYS A 1 72 ? -12.770 -3.554 10.359 1.00 95.44 72 LYS A O 1
ATOM 608 N N . ARG A 1 73 ? -14.476 -2.738 11.598 1.00 94.19 73 ARG A N 1
ATOM 609 C CA . ARG A 1 73 ? -14.833 -1.630 10.692 1.00 94.19 73 ARG A CA 1
ATOM 610 C C . ARG A 1 73 ? -13.654 -0.671 10.504 1.00 94.19 73 ARG A C 1
ATOM 612 O O . ARG A 1 73 ? -13.197 -0.474 9.379 1.00 94.19 73 ARG A O 1
ATOM 619 N N . ALA A 1 74 ? -13.064 -0.181 11.595 1.00 93.19 74 ALA A N 1
ATOM 620 C CA . ALA A 1 74 ? -11.907 0.719 11.537 1.00 93.19 74 ALA A CA 1
ATOM 621 C C . ALA A 1 74 ? -10.671 0.066 10.880 1.00 93.19 74 ALA A C 1
ATOM 623 O O . ALA A 1 74 ? -9.913 0.708 10.147 1.00 93.19 74 ALA A O 1
ATOM 624 N N . LYS A 1 75 ? -10.464 -1.240 11.091 1.00 92.19 75 LYS A N 1
ATOM 625 C CA . LYS A 1 75 ? -9.388 -2.015 10.454 1.00 92.19 75 LYS A CA 1
ATOM 626 C C . LYS A 1 75 ? -9.594 -2.158 8.945 1.00 92.19 75 LYS A C 1
ATOM 628 O O . LYS A 1 75 ? -8.599 -2.124 8.220 1.00 92.19 75 LYS A O 1
ATOM 633 N N . ALA A 1 76 ? -10.833 -2.310 8.477 1.00 90.31 76 ALA A N 1
ATOM 634 C CA . ALA A 1 76 ? -11.159 -2.335 7.054 1.00 90.31 76 ALA A CA 1
ATOM 635 C C . ALA A 1 76 ? -10.913 -0.964 6.403 1.00 90.31 76 ALA A C 1
ATOM 637 O O . ALA A 1 76 ? -10.166 -0.891 5.429 1.00 90.31 76 ALA A O 1
ATOM 638 N N . LEU A 1 77 ? -11.405 0.120 7.016 1.00 86.88 77 LEU A N 1
ATOM 639 C CA . LEU A 1 77 ? -11.196 1.501 6.550 1.00 86.88 77 LEU A CA 1
ATOM 640 C C . LEU A 1 77 ? -9.708 1.871 6.442 1.00 86.88 77 LEU A C 1
ATOM 642 O O . LEU A 1 77 ? -9.246 2.444 5.453 1.00 86.88 77 LEU A O 1
ATOM 646 N N . ALA A 1 78 ? -8.902 1.468 7.427 1.00 85.56 78 ALA A N 1
ATOM 647 C CA . ALA A 1 78 ? -7.461 1.700 7.397 1.00 85.56 78 ALA A CA 1
ATOM 648 C C . ALA A 1 78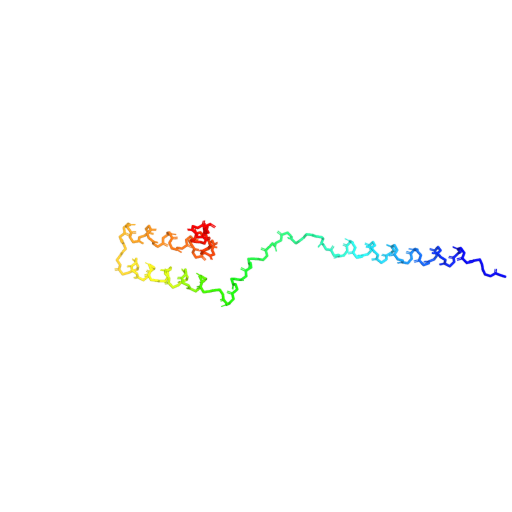 ? -6.726 0.915 6.291 1.00 85.56 78 ALA A C 1
ATOM 650 O O . ALA A 1 78 ? -5.596 1.282 5.950 1.00 85.56 78 ALA A O 1
ATOM 651 N N . ARG A 1 79 ? -7.326 -0.161 5.757 1.00 81.75 79 ARG A N 1
ATOM 652 C CA . ARG A 1 79 ? -6.799 -0.936 4.620 1.00 81.75 79 ARG A CA 1
ATOM 653 C C . ARG A 1 79 ? -7.275 -0.384 3.278 1.00 81.75 79 ARG A C 1
ATOM 655 O O . ARG A 1 79 ? -6.480 -0.409 2.347 1.00 81.75 79 ARG A O 1
ATOM 662 N N . SER A 1 80 ? -8.512 0.107 3.191 1.00 77.75 80 SER A N 1
ATOM 663 C CA . SER A 1 80 ? -9.092 0.663 1.959 1.00 77.75 80 SER A CA 1
ATOM 664 C C . SER A 1 80 ? -8.655 2.099 1.655 1.00 77.75 80 SER A C 1
ATOM 666 O O . SER A 1 80 ? -8.934 2.596 0.574 1.00 77.75 80 SER A O 1
ATOM 668 N N . GLY A 1 81 ? -7.927 2.759 2.561 1.00 65.56 81 GLY A N 1
ATOM 669 C CA . GLY A 1 81 ? -7.293 4.048 2.273 1.00 65.56 81 GLY A CA 1
ATOM 670 C C . GLY A 1 81 ? -8.038 5.270 2.805 1.00 65.56 81 GLY A C 1
ATOM 671 O O . GLY A 1 81 ? -7.529 6.369 2.630 1.00 65.56 81 GLY A O 1
ATOM 672 N N . GLY A 1 82 ? -9.154 5.101 3.521 1.00 59.84 82 GLY A N 1
ATOM 673 C CA . GLY A 1 82 ? -9.973 6.222 4.011 1.00 59.84 82 GLY A CA 1
ATOM 674 C C . GLY A 1 82 ? -10.795 6.921 2.918 1.00 59.84 82 GLY A C 1
ATOM 675 O O . GLY A 1 82 ? -11.601 7.784 3.227 1.00 59.84 82 GLY A O 1
ATOM 676 N N . SER A 1 83 ? -10.654 6.515 1.653 1.00 49.25 83 SER A N 1
ATOM 677 C CA . SER A 1 83 ? -11.304 7.138 0.491 1.00 49.25 83 SER A CA 1
ATOM 678 C C . SER A 1 83 ? -12.823 6.947 0.415 1.00 49.25 83 SER A C 1
ATOM 680 O O . SER A 1 83 ? -13.453 7.548 -0.444 1.00 49.25 83 SER A O 1
ATOM 682 N N . LEU A 1 84 ? -13.422 6.133 1.290 1.00 47.19 84 LEU A N 1
ATOM 683 C CA . LEU A 1 84 ? -14.876 5.932 1.304 1.00 47.19 84 LEU A CA 1
ATOM 684 C C . LEU A 1 84 ? -15.646 7.138 1.868 1.00 47.19 84 LEU A C 1
ATOM 686 O O . LEU A 1 84 ? -16.832 7.246 1.592 1.00 47.19 84 LEU A O 1
ATOM 690 N N . GLU A 1 85 ? -14.995 8.061 2.585 1.00 45.12 85 GLU A N 1
ATOM 691 C CA . GLU A 1 85 ? -15.640 9.304 3.053 1.00 45.12 85 GLU A CA 1
ATOM 692 C C . GLU A 1 85 ? -15.503 10.481 2.070 1.00 45.12 85 GLU A C 1
ATOM 694 O O . GLU A 1 85 ? -16.148 11.508 2.248 1.00 45.12 85 GLU A O 1
ATOM 699 N N . LEU A 1 86 ? -14.709 10.343 1.000 1.00 44.06 86 LEU A N 1
ATOM 700 C CA . LEU A 1 86 ? -14.499 11.414 0.013 1.00 44.06 86 LEU A CA 1
ATOM 701 C C . LEU A 1 86 ? -15.450 11.345 -1.194 1.00 44.06 86 LEU A C 1
ATOM 703 O O . LEU A 1 86 ? -15.394 12.218 -2.051 1.00 44.06 86 LEU A O 1
ATOM 707 N N . ILE A 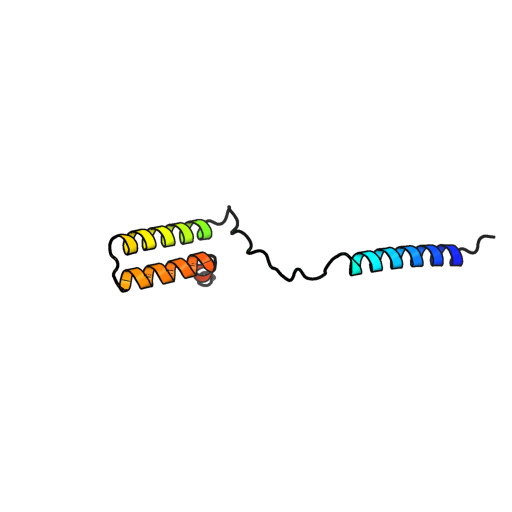1 87 ? -16.332 10.343 -1.272 1.00 44.50 87 ILE A N 1
ATOM 708 C CA . ILE A 1 87 ? -17.325 10.225 -2.361 1.00 44.50 87 ILE A CA 1
ATOM 709 C C . ILE A 1 87 ? -18.645 10.949 -2.001 1.00 44.50 87 ILE A C 1
ATOM 711 O O . ILE A 1 87 ? -19.517 11.109 -2.845 1.00 44.50 87 ILE A O 1
ATOM 715 N N . SER A 1 88 ? -18.788 11.458 -0.772 1.00 41.41 88 SER A N 1
ATOM 716 C CA . SER A 1 88 ? -1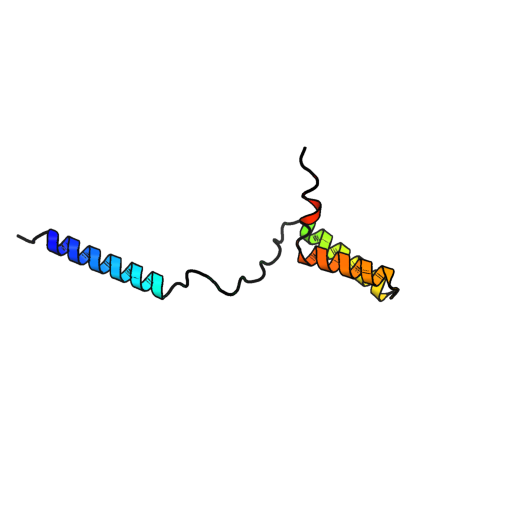9.998 12.146 -0.284 1.00 41.41 88 SER A CA 1
ATOM 717 C C . SER A 1 88 ? -19.908 13.678 -0.236 1.00 41.41 88 SER A C 1
ATOM 719 O O . SER A 1 88 ? -20.781 14.311 0.348 1.00 41.41 88 SER A O 1
ATOM 721 N N . PHE A 1 89 ? -18.889 14.293 -0.839 1.00 36.91 89 PHE A N 1
ATOM 722 C CA . PHE A 1 89 ? -18.797 15.753 -0.956 1.00 36.91 89 PHE A CA 1
ATOM 723 C C . PHE A 1 89 ? -18.364 16.155 -2.368 1.00 36.91 89 PHE A C 1
ATOM 725 O O . PHE A 1 89 ? -17.189 16.384 -2.642 1.00 36.91 89 PHE A O 1
ATOM 732 N N . HIS A 1 90 ? -19.340 16.255 -3.262 1.00 28.12 90 HIS A N 1
ATOM 733 C CA . HIS A 1 90 ? -19.288 17.202 -4.369 1.00 28.12 90 HIS A CA 1
ATOM 734 C C . HIS A 1 90 ? -20.715 17.729 -4.601 1.00 28.12 90 HIS A C 1
ATOM 736 O O . HIS A 1 90 ? -21.606 16.897 -4.786 1.00 28.12 90 HIS A O 1
ATOM 742 N N . PRO A 1 91 ? -20.965 19.052 -4.515 1.00 45.62 91 PRO A N 1
ATOM 743 C CA . PRO A 1 91 ? -22.138 19.651 -5.144 1.00 45.62 91 PRO A CA 1
ATOM 744 C C . PRO A 1 91 ? -22.043 19.550 -6.671 1.00 45.62 91 PRO A C 1
ATOM 746 O O . PRO A 1 91 ? -20.897 19.517 -7.190 1.00 45.62 91 PRO A O 1
#